Protein AF-A0A968LMW8-F1 (afdb_monomer_lite)

Foldseek 3Di:
DCVVVQVVVCVVVVVDHDDDDDQDPDLVSNVVSCCVCVVVVPPPDDDDDHDLQCQQVCVVVVNFDFCCVVQPDPVSVCVVCVPDDVPSQVSQADPNTGGDD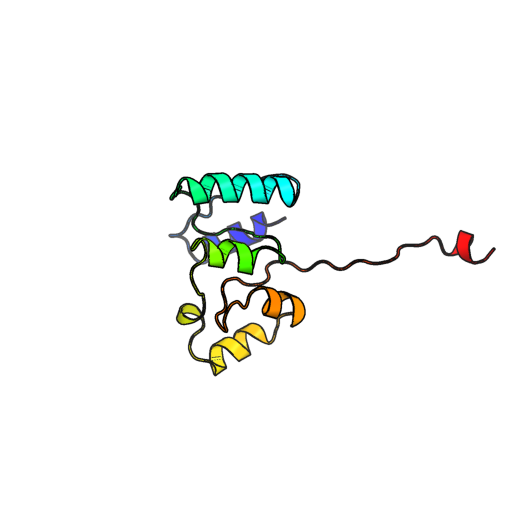DPDDDDDDDDDDPVVVVD

Radius of gyration: 17.99 Å; chains: 1; bounding box: 50×36×53 Å

Structure (mmCIF, N/CA/C/O backbone):
data_AF-A0A968LMW8-F1
#
_entry.id   AF-A0A968LMW8-F1
#
loop_
_atom_site.group_PDB
_atom_site.id
_atom_site.type_symbol
_atom_site.label_atom_id
_atom_site.label_alt_id
_atom_site.label_comp_id
_atom_site.label_asym_id
_atom_site.label_entity_id
_atom_site.label_seq_id
_atom_site.pdbx_PDB_ins_code
_atom_site.Cartn_x
_atom_site.Cartn_y
_atom_site.Cartn_z
_atom_site.occupancy
_atom_site.B_iso_or_equiv
_atom_site.auth_seq_id
_atom_site.auth_comp_id
_atom_site.auth_asym_id
_atom_site.auth_atom_id
_atom_site.pdbx_PDB_model_num
ATOM 1 N N . MET A 1 1 ? 7.710 13.366 -1.861 1.00 66.62 1 MET A N 1
ATOM 2 C CA . MET A 1 1 ? 6.834 13.169 -3.043 1.00 66.62 1 MET A CA 1
ATOM 3 C C . MET A 1 1 ? 5.353 13.116 -2.661 1.00 66.62 1 MET A C 1
ATOM 5 O O . MET A 1 1 ? 4.550 13.587 -3.451 1.00 66.62 1 MET A O 1
ATOM 9 N N . ILE A 1 2 ? 4.989 12.629 -1.463 1.00 86.75 2 ILE A N 1
ATOM 10 C CA . ILE A 1 2 ? 3.589 12.563 -1.005 1.00 86.75 2 ILE A CA 1
ATOM 11 C C . ILE A 1 2 ? 3.097 13.809 -0.239 1.00 86.75 2 ILE A C 1
ATOM 13 O O . ILE A 1 2 ? 1.911 14.104 -0.289 1.00 86.75 2 ILE A O 1
ATOM 17 N N . GLU A 1 3 ? 3.994 14.606 0.356 1.00 90.00 3 GLU A N 1
ATOM 18 C CA . GLU A 1 3 ? 3.644 15.831 1.111 1.00 90.00 3 GLU A CA 1
ATOM 19 C C . GLU A 1 3 ? 2.611 16.758 0.438 1.00 90.00 3 GLU A C 1
ATOM 21 O O . GLU A 1 3 ? 1.653 17.159 1.099 1.00 90.00 3 GLU A O 1
ATOM 26 N N . PRO A 1 4 ? 2.688 17.063 -0.878 1.00 94.00 4 PRO A N 1
ATOM 27 C CA . PRO A 1 4 ? 1.688 17.930 -1.508 1.00 94.00 4 PRO A CA 1
ATOM 28 C C . PRO A 1 4 ? 0.267 17.339 -1.507 1.00 94.00 4 PRO A C 1
ATOM 30 O O . PRO A 1 4 ? -0.715 18.073 -1.627 1.00 94.00 4 PRO A O 1
ATOM 33 N N . ILE A 1 5 ? 0.143 16.010 -1.417 1.00 93.25 5 ILE A N 1
ATOM 34 C CA . ILE A 1 5 ? -1.140 15.315 -1.278 1.00 93.25 5 ILE A CA 1
ATOM 35 C C . ILE A 1 5 ? -1.689 15.531 0.132 1.00 93.25 5 ILE A C 1
ATOM 37 O O . ILE A 1 5 ? -2.859 15.891 0.250 1.00 93.25 5 ILE A O 1
ATOM 41 N N . PHE A 1 6 ? -0.853 15.396 1.164 1.00 94.69 6 PHE A N 1
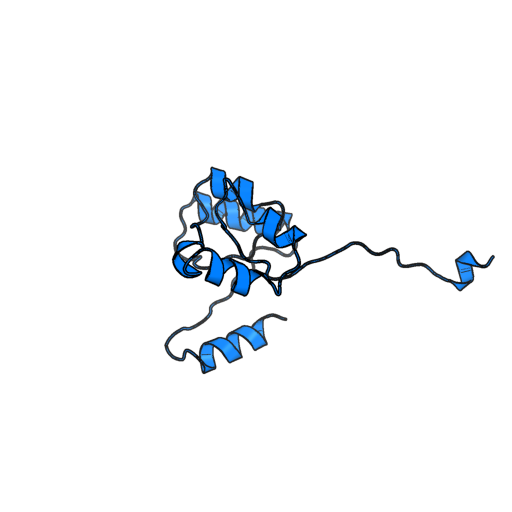ATOM 42 C CA . PHE A 1 6 ? -1.244 15.640 2.556 1.00 94.69 6 PHE A CA 1
ATOM 43 C C . PHE A 1 6 ? -1.693 17.082 2.763 1.00 94.69 6 PHE A C 1
ATOM 45 O O . PHE A 1 6 ? -2.818 17.304 3.195 1.00 94.69 6 PHE A O 1
ATOM 52 N N . THR A 1 7 ? -0.915 18.061 2.295 1.00 95.75 7 THR A N 1
ATOM 53 C CA . THR A 1 7 ? -1.299 19.480 2.387 1.00 95.75 7 THR A CA 1
ATOM 54 C C . THR A 1 7 ? -2.659 19.761 1.738 1.00 95.75 7 THR A C 1
ATOM 56 O O . THR A 1 7 ? -3.465 20.536 2.254 1.00 95.75 7 THR A O 1
ATOM 59 N N . ARG A 1 8 ? -2.946 19.144 0.583 1.00 96.94 8 ARG A N 1
ATOM 60 C CA . ARG A 1 8 ? -4.247 19.302 -0.084 1.00 96.94 8 ARG A CA 1
ATOM 61 C C . ARG A 1 8 ? -5.372 18.639 0.710 1.00 96.94 8 ARG A C 1
ATOM 63 O O . ARG A 1 8 ? -6.453 19.217 0.796 1.00 96.94 8 ARG A O 1
ATOM 70 N N . PHE A 1 9 ? -5.121 17.452 1.254 1.00 96.81 9 PHE A N 1
ATOM 71 C CA . PHE A 1 9 ? -6.081 16.714 2.064 1.00 96.81 9 PHE A CA 1
ATOM 72 C C . PHE A 1 9 ? -6.447 17.489 3.335 1.00 96.81 9 PHE A C 1
ATOM 74 O O . PHE A 1 9 ? -7.622 17.763 3.551 1.00 96.81 9 PHE A O 1
ATOM 81 N N . GLU A 1 10 ? -5.463 17.949 4.106 1.00 97.56 10 GLU A N 1
ATOM 82 C CA . GLU A 1 10 ? -5.683 18.724 5.337 1.00 97.56 10 GLU A CA 1
ATOM 83 C C . GLU A 1 10 ? -6.400 20.051 5.061 1.00 97.56 10 GLU A C 1
ATOM 85 O O . GLU A 1 10 ? -7.270 20.474 5.818 1.00 97.56 10 GLU A O 1
ATOM 90 N N . LYS A 1 11 ? -6.118 20.696 3.919 1.00 97.69 11 LYS A N 1
ATOM 91 C CA . LYS A 1 11 ? -6.856 21.897 3.500 1.00 97.69 11 LYS A CA 1
ATOM 92 C C . LYS A 1 11 ? -8.340 21.614 3.237 1.00 97.69 11 LYS A C 1
ATOM 94 O O . LYS A 1 11 ? -9.175 22.486 3.470 1.00 97.69 11 LYS A O 1
ATOM 99 N N . GLN A 1 12 ? -8.666 20.436 2.708 1.00 98.25 12 GLN A N 1
ATOM 100 C CA . GLN A 1 12 ? -10.046 20.016 2.456 1.00 98.25 12 GLN A CA 1
ATOM 101 C C . GLN A 1 12 ? -10.738 19.518 3.734 1.00 98.25 12 GLN A C 1
ATOM 103 O O . GLN A 1 12 ? -11.943 19.713 3.893 1.00 98.25 12 GLN A O 1
ATOM 108 N N . PHE A 1 13 ? -9.976 18.920 4.647 1.00 97.75 13 PHE A N 1
ATOM 109 C CA . PHE A 1 13 ? -10.447 18.345 5.902 1.00 97.75 13 PHE A CA 1
ATOM 110 C C . PHE A 1 13 ? -9.696 18.970 7.090 1.00 97.75 13 PHE A C 1
ATOM 112 O O . PHE A 1 13 ? -8.853 18.313 7.693 1.00 97.75 13 PHE A O 1
ATOM 119 N N . PRO A 1 14 ? -10.018 20.220 7.478 1.00 96.06 14 PRO A N 1
ATOM 120 C CA . PRO A 1 14 ? -9.222 20.997 8.438 1.00 96.06 14 PRO A CA 1
ATOM 121 C C . PRO A 1 14 ? -9.206 20.441 9.870 1.00 96.06 14 PRO A C 1
ATOM 123 O O . PRO A 1 14 ? -8.435 20.911 10.699 1.00 96.06 14 PRO A O 1
ATOM 126 N N . ASN A 1 15 ? -10.058 19.457 10.169 1.00 97.94 15 ASN A N 1
ATOM 127 C CA . ASN A 1 15 ? -10.100 18.773 11.463 1.00 97.94 15 ASN A CA 1
ATOM 128 C C . ASN A 1 15 ? -9.245 17.495 11.492 1.00 97.94 15 ASN A C 1
ATOM 130 O O . ASN A 1 15 ? -9.264 16.786 12.495 1.00 97.94 15 ASN A O 1
ATOM 134 N N . ILE A 1 16 ? -8.559 17.164 10.395 1.00 97.50 16 ILE A N 1
ATOM 135 C CA . ILE A 1 16 ? -7.712 15.979 10.279 1.00 97.50 16 ILE A CA 1
ATOM 136 C C . ILE A 1 16 ? -6.283 16.444 9.999 1.00 97.50 16 ILE A C 1
ATOM 138 O O . ILE A 1 16 ? -6.042 17.153 9.027 1.00 97.50 16 ILE A O 1
ATOM 142 N N . GLU A 1 17 ? -5.354 16.028 10.856 1.00 96.25 17 GLU A N 1
ATOM 143 C CA . GLU A 1 17 ? -3.910 16.219 10.695 1.00 96.25 17 GLU A CA 1
ATOM 144 C C . GLU A 1 17 ? -3.299 14.899 10.208 1.00 96.25 17 GLU A C 1
ATOM 146 O O . GLU A 1 17 ? -3.582 13.839 10.771 1.00 96.25 17 GLU A O 1
ATOM 151 N N . VAL A 1 18 ? -2.467 14.948 9.169 1.00 95.88 18 VAL A N 1
ATOM 152 C CA . VAL A 1 18 ? -1.757 13.783 8.640 1.00 95.88 18 VAL A CA 1
ATOM 153 C C . VAL A 1 18 ? -0.337 13.778 9.184 1.00 95.88 18 VAL A C 1
ATOM 155 O O . VAL A 1 18 ? 0.466 14.663 8.897 1.00 95.88 18 VAL A O 1
ATOM 158 N N . ARG A 1 19 ? 0.005 12.729 9.933 1.00 94.38 19 ARG A N 1
ATOM 159 C CA . ARG A 1 19 ? 1.369 12.494 10.415 1.00 94.38 19 ARG A CA 1
ATOM 160 C C . ARG A 1 19 ? 1.975 11.320 9.673 1.00 94.38 19 ARG A C 1
ATOM 162 O O . ARG A 1 19 ? 1.440 10.218 9.707 1.00 94.38 19 ARG A O 1
ATOM 169 N N . SER A 1 20 ? 3.090 11.564 8.995 1.00 92.56 20 SER A N 1
ATOM 170 C CA . SER A 1 20 ? 3.809 10.529 8.258 1.00 92.56 20 SER A CA 1
ATOM 171 C C . SER A 1 20 ? 5.008 10.018 9.044 1.00 92.56 20 SER A C 1
ATOM 173 O O . SER A 1 20 ? 5.824 10.813 9.514 1.00 92.56 20 SER A O 1
ATOM 175 N N . GLU A 1 21 ? 5.175 8.702 9.077 1.00 91.25 21 GLU A N 1
ATOM 176 C CA . GLU A 1 21 ? 6.374 8.047 9.587 1.00 91.25 21 GLU A CA 1
ATOM 177 C C . GLU A 1 21 ? 7.050 7.231 8.479 1.00 91.25 21 GLU A C 1
ATOM 179 O O . GLU A 1 21 ? 6.393 6.664 7.602 1.00 91.25 21 GLU A O 1
ATOM 184 N N . LEU A 1 22 ? 8.384 7.190 8.496 1.00 89.12 22 LEU A N 1
ATOM 185 C CA . LEU A 1 22 ? 9.165 6.399 7.551 1.00 89.12 22 LEU A CA 1
ATOM 186 C C . LEU A 1 22 ? 9.481 5.030 8.155 1.00 89.12 22 LEU A C 1
ATOM 188 O O . LEU A 1 22 ? 10.315 4.922 9.047 1.00 89.12 22 LEU A O 1
ATOM 192 N N . GLY A 1 23 ? 8.871 3.979 7.606 1.00 86.00 23 GLY A N 1
ATOM 193 C CA . GLY A 1 23 ? 9.109 2.600 8.050 1.00 86.00 23 GLY A CA 1
ATOM 194 C C . GLY A 1 23 ? 10.399 1.957 7.520 1.00 86.00 23 GLY A C 1
ATOM 195 O O . GLY A 1 23 ?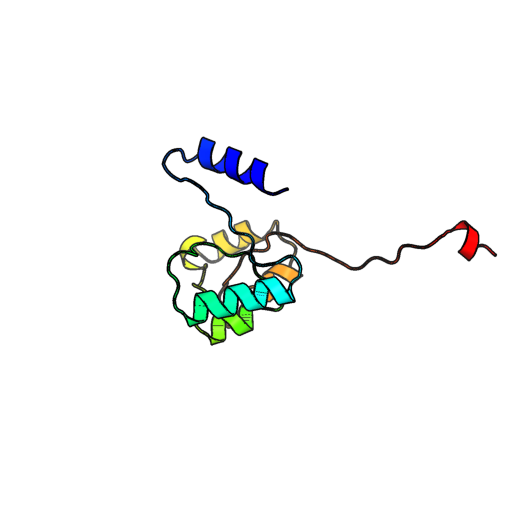 10.779 0.885 7.970 1.00 86.00 23 GLY A O 1
ATOM 196 N N . GLY A 1 24 ? 11.087 2.565 6.550 1.00 91.00 24 GLY A N 1
ATOM 197 C CA . GLY A 1 24 ? 12.313 2.011 5.969 1.00 91.00 24 GLY A CA 1
ATOM 198 C C . GLY A 1 24 ? 12.550 2.457 4.528 1.00 91.00 24 GLY A C 1
ATOM 199 O O . GLY A 1 24 ? 11.623 2.859 3.833 1.00 91.00 24 GLY A O 1
ATOM 200 N N . ALA A 1 25 ? 13.804 2.393 4.073 1.00 91.19 25 ALA A N 1
ATOM 201 C CA . ALA A 1 25 ? 14.195 2.825 2.725 1.00 91.19 25 ALA A CA 1
ATOM 202 C C . ALA A 1 25 ? 14.039 1.738 1.641 1.00 91.19 25 ALA A C 1
ATOM 204 O O . ALA A 1 25 ? 14.226 2.023 0.461 1.00 91.19 25 ALA A O 1
ATOM 205 N N . THR A 1 26 ? 13.728 0.498 2.030 1.00 92.94 26 THR A N 1
ATOM 206 C CA . THR A 1 26 ? 13.492 -0.641 1.127 1.00 92.94 26 THR A CA 1
ATOM 207 C C . THR A 1 26 ? 12.208 -1.364 1.519 1.00 92.94 26 THR A C 1
ATOM 209 O O . THR A 1 26 ? 11.770 -1.250 2.669 1.00 92.94 26 THR A O 1
ATOM 212 N N . SER A 1 27 ? 11.640 -2.151 0.598 1.00 90.88 27 SER A N 1
ATOM 213 C CA . SER A 1 27 ? 10.461 -2.985 0.870 1.00 90.88 27 SER A CA 1
ATOM 214 C C . SER A 1 27 ? 10.675 -3.910 2.073 1.00 90.88 27 SER A C 1
ATOM 216 O O . SER A 1 27 ? 9.787 -4.063 2.909 1.00 90.88 27 SER A O 1
ATOM 218 N N . GLU A 1 28 ? 11.863 -4.504 2.217 1.00 94.88 28 GLU A N 1
ATOM 219 C CA . GLU A 1 28 ? 12.193 -5.394 3.334 1.00 94.88 28 GLU A CA 1
ATOM 220 C C . GLU A 1 28 ? 12.260 -4.652 4.670 1.00 94.88 28 GLU A C 1
ATOM 222 O O . GLU A 1 28 ? 11.700 -5.137 5.653 1.00 94.88 28 GLU A O 1
ATOM 227 N N . LEU A 1 29 ? 12.908 -3.482 4.712 1.00 96.62 29 LEU A N 1
ATOM 228 C CA . LEU A 1 29 ? 13.008 -2.682 5.935 1.00 96.62 29 LEU A CA 1
ATOM 229 C C . LEU A 1 29 ? 11.634 -2.161 6.362 1.00 96.62 29 LEU A C 1
ATOM 231 O O . LEU A 1 29 ? 11.281 -2.278 7.533 1.00 96.62 29 LEU A O 1
ATOM 235 N N . GLN A 1 30 ? 10.834 -1.673 5.410 1.00 95.88 30 GLN A N 1
ATOM 236 C CA . GLN A 1 30 ? 9.461 -1.252 5.678 1.00 95.88 30 GLN A CA 1
ATOM 237 C C . GLN A 1 30 ? 8.618 -2.416 6.206 1.00 95.88 30 GLN A C 1
ATOM 239 O O . GLN A 1 30 ? 7.926 -2.273 7.211 1.00 95.88 30 GLN A O 1
ATOM 244 N N . ASN A 1 31 ? 8.705 -3.591 5.580 1.00 96.25 31 ASN A N 1
ATOM 245 C CA . ASN A 1 31 ? 7.988 -4.770 6.050 1.00 96.25 31 ASN A CA 1
ATOM 246 C C . ASN A 1 31 ? 8.437 -5.194 7.460 1.00 96.25 31 ASN A C 1
ATOM 248 O O . ASN A 1 31 ? 7.601 -5.553 8.289 1.00 96.25 31 ASN A O 1
ATOM 252 N N . GLN A 1 32 ? 9.734 -5.129 7.770 1.00 96.88 32 GLN A N 1
ATOM 253 C CA . GLN A 1 32 ? 10.241 -5.413 9.115 1.00 96.88 32 GLN A CA 1
ATOM 254 C C . GLN A 1 32 ? 9.680 -4.431 10.154 1.00 96.88 32 GLN A C 1
ATOM 256 O O . GLN A 1 32 ? 9.234 -4.860 11.220 1.00 96.88 32 GLN A O 1
ATOM 261 N N . TYR A 1 33 ? 9.665 -3.136 9.843 1.00 97.12 33 TYR A N 1
ATOM 262 C CA . TYR A 1 33 ? 9.065 -2.120 10.705 1.00 97.12 33 TYR A CA 1
ATOM 263 C C . TYR A 1 33 ? 7.576 -2.401 10.951 1.00 97.12 33 TYR A C 1
ATOM 265 O O . TYR A 1 33 ? 7.164 -2.553 12.102 1.00 97.12 33 TYR A O 1
ATOM 273 N N . LEU A 1 34 ? 6.793 -2.576 9.880 1.00 97.06 34 LEU A N 1
ATOM 274 C CA . LEU A 1 34 ? 5.348 -2.800 9.978 1.00 97.06 34 LEU A CA 1
ATOM 275 C C . LEU A 1 34 ? 5.025 -4.081 10.748 1.00 97.06 34 LEU A C 1
ATOM 277 O O . LEU A 1 34 ? 4.197 -4.064 11.650 1.00 97.06 34 LEU A O 1
ATOM 281 N N . THR A 1 35 ? 5.707 -5.187 10.446 1.00 96.75 35 THR A N 1
ATOM 282 C CA . THR A 1 35 ? 5.486 -6.459 11.155 1.00 96.75 35 THR A CA 1
ATOM 283 C C . THR A 1 35 ? 5.808 -6.353 12.645 1.00 96.75 35 THR A C 1
ATOM 285 O O . THR A 1 35 ? 5.095 -6.942 13.453 1.00 96.75 35 THR A O 1
ATOM 288 N N . THR A 1 36 ? 6.827 -5.576 13.025 1.00 96.94 36 THR A N 1
ATOM 289 C CA . THR A 1 36 ? 7.175 -5.337 14.433 1.00 96.94 36 THR A CA 1
ATOM 290 C C . THR A 1 36 ? 6.084 -4.532 15.140 1.00 96.94 36 THR A C 1
ATOM 292 O O . THR A 1 36 ? 5.590 -4.963 16.182 1.00 96.94 36 THR A O 1
ATOM 295 N N . ALA A 1 37 ? 5.671 -3.401 14.559 1.00 96.88 37 ALA A N 1
ATOM 296 C CA . ALA A 1 37 ? 4.641 -2.532 15.128 1.00 96.88 37 ALA A CA 1
ATOM 297 C C . ALA A 1 37 ? 3.281 -3.247 15.240 1.00 96.88 37 ALA A C 1
ATOM 299 O O . ALA A 1 37 ? 2.656 -3.262 16.302 1.00 96.88 37 ALA A O 1
ATOM 300 N N . LEU A 1 38 ? 2.851 -3.928 14.175 1.00 96.94 38 LEU A N 1
ATOM 301 C CA . LEU A 1 38 ? 1.564 -4.625 14.124 1.00 96.94 38 LEU A CA 1
ATOM 302 C C . LEU A 1 38 ? 1.524 -5.849 15.047 1.00 96.94 38 LEU A C 1
ATOM 304 O O . LEU A 1 38 ? 0.514 -6.087 15.711 1.00 96.94 38 LEU A O 1
ATOM 308 N N . ALA A 1 39 ? 2.623 -6.604 15.163 1.00 97.31 39 ALA A N 1
ATOM 309 C CA . ALA A 1 39 ? 2.715 -7.702 16.128 1.00 97.31 39 ALA A CA 1
ATOM 310 C C . ALA A 1 39 ? 2.647 -7.201 17.581 1.00 97.31 39 ALA A C 1
ATOM 312 O O . ALA A 1 39 ? 2.057 -7.867 18.434 1.00 97.31 39 ALA A O 1
ATOM 313 N N . ALA A 1 40 ? 3.203 -6.015 17.854 1.00 97.56 40 ALA A N 1
ATOM 314 C CA . ALA A 1 40 ? 3.097 -5.342 19.146 1.00 97.56 40 ALA A CA 1
ATOM 315 C C . ALA A 1 40 ? 1.715 -4.708 19.397 1.00 97.56 40 ALA A C 1
ATOM 317 O O . ALA A 1 40 ? 1.465 -4.232 20.504 1.00 97.56 40 ALA A O 1
ATOM 318 N N . LYS A 1 41 ? 0.810 -4.741 18.405 1.00 95.75 41 LYS A N 1
ATOM 319 C CA . LYS A 1 41 ? -0.496 -4.062 18.422 1.00 95.75 41 LYS A CA 1
ATOM 320 C C . LYS A 1 41 ? -0.367 -2.561 18.684 1.00 95.75 41 LYS A C 1
ATOM 322 O O . LYS A 1 41 ? -1.172 -1.988 19.419 1.00 95.75 41 LYS A O 1
ATOM 327 N N . ASP A 1 42 ? 0.665 -1.949 18.116 1.00 95.00 42 ASP A N 1
ATOM 328 C CA . ASP A 1 42 ? 0.860 -0.509 18.186 1.00 95.00 42 ASP A CA 1
ATOM 329 C C . ASP A 1 42 ? -0.343 0.210 17.554 1.00 95.00 42 ASP A C 1
ATOM 331 O O . ASP A 1 42 ? -0.723 -0.074 16.419 1.00 95.00 42 ASP A O 1
ATOM 335 N N . SER A 1 43 ? -0.967 1.115 18.307 1.00 93.38 43 SER A N 1
ATOM 336 C CA . SER A 1 43 ? -2.146 1.866 17.872 1.00 93.38 43 SER A CA 1
ATOM 337 C C . SER A 1 43 ? -1.806 3.226 17.259 1.00 93.38 43 SER A C 1
ATOM 339 O O . SER A 1 43 ? -2.702 4.047 17.097 1.00 93.38 43 SER A O 1
ATOM 341 N N . SER A 1 44 ? -0.529 3.515 17.000 1.00 92.62 44 SER A N 1
ATOM 342 C CA . SER A 1 44 ? -0.093 4.754 16.343 1.00 92.62 44 SER A CA 1
ATOM 343 C C . SER A 1 44 ? -0.202 4.714 14.814 1.00 92.62 44 SER A C 1
ATOM 345 O O . SER A 1 44 ? -0.094 5.759 14.176 1.00 92.62 44 SER A O 1
ATOM 347 N N . LEU A 1 45 ? -0.427 3.534 14.222 1.00 94.88 45 LEU A N 1
ATOM 348 C CA . LEU A 1 45 ? -0.540 3.343 12.775 1.00 94.88 45 LEU A CA 1
ATOM 349 C C . LEU A 1 45 ? -2.005 3.188 12.347 1.00 94.88 45 LEU A C 1
ATOM 351 O O . LEU A 1 45 ? -2.609 2.139 12.559 1.00 94.88 45 LEU A O 1
ATOM 355 N N . ASP A 1 46 ? -2.548 4.210 11.683 1.00 95.56 46 ASP A N 1
ATOM 356 C CA . ASP A 1 46 ? -3.923 4.191 11.158 1.00 95.56 46 ASP A CA 1
ATOM 357 C C . ASP A 1 46 ? -4.000 3.733 9.692 1.00 95.56 46 ASP A C 1
ATOM 359 O O . ASP A 1 46 ? -4.897 2.990 9.294 1.00 95.56 46 ASP A O 1
ATOM 363 N N . VAL A 1 47 ? -3.056 4.198 8.866 1.00 94.69 47 VAL A N 1
ATOM 364 C CA . VAL A 1 47 ? -2.976 3.917 7.426 1.00 94.69 47 VAL A CA 1
ATOM 365 C C . VAL A 1 47 ? -1.535 3.579 7.078 1.00 94.69 47 VAL A C 1
ATOM 367 O O . VAL A 1 47 ? -0.608 4.282 7.474 1.00 94.69 47 VAL A O 1
ATOM 370 N N . MET A 1 48 ? -1.342 2.508 6.313 1.00 94.38 48 MET A N 1
ATOM 371 C CA . MET A 1 48 ? -0.017 1.996 5.974 1.00 94.38 48 MET A CA 1
ATOM 372 C C . MET A 1 48 ? 0.124 1.843 4.465 1.00 94.38 48 MET A C 1
ATOM 374 O O . MET A 1 48 ? -0.785 1.360 3.792 1.00 94.38 48 MET A O 1
ATOM 378 N N . LEU A 1 49 ? 1.297 2.199 3.945 1.00 93.12 49 LEU A N 1
ATOM 379 C CA . LEU A 1 49 ? 1.714 1.770 2.617 1.00 93.12 49 LEU A CA 1
ATOM 380 C C . LEU A 1 49 ? 2.339 0.378 2.743 1.00 93.12 49 LEU A C 1
ATOM 382 O O . LEU A 1 49 ? 3.290 0.204 3.507 1.00 93.12 49 LEU A O 1
ATOM 386 N N . ILE A 1 50 ? 1.809 -0.591 2.002 1.00 93.94 50 ILE A N 1
ATOM 387 C CA . ILE A 1 50 ? 2.323 -1.962 1.955 1.00 93.94 50 ILE A CA 1
ATOM 388 C C . ILE A 1 50 ? 2.713 -2.329 0.526 1.00 93.94 50 ILE A C 1
ATOM 390 O O . ILE A 1 50 ? 2.133 -1.834 -0.437 1.00 93.94 50 ILE A O 1
ATOM 394 N N . ASP A 1 51 ? 3.704 -3.204 0.399 1.00 94.56 51 ASP A N 1
ATOM 395 C CA . ASP A 1 51 ? 4.117 -3.757 -0.890 1.00 94.56 51 ASP A CA 1
ATOM 396 C C . ASP A 1 51 ? 3.026 -4.695 -1.444 1.00 94.56 51 ASP A C 1
ATOM 398 O O . ASP A 1 51 ? 2.387 -5.432 -0.687 1.00 94.56 51 ASP A O 1
ATOM 402 N N . VAL A 1 52 ? 2.838 -4.693 -2.767 1.00 95.12 52 VAL A N 1
ATOM 403 C CA . VAL A 1 52 ? 1.808 -5.456 -3.497 1.00 95.12 52 VAL A CA 1
ATOM 404 C C . VAL A 1 52 ? 1.854 -6.965 -3.223 1.00 95.12 52 VAL A C 1
ATOM 406 O O . VAL A 1 52 ? 0.851 -7.656 -3.370 1.00 95.12 52 VAL A O 1
ATOM 409 N N . VAL A 1 53 ? 2.997 -7.504 -2.785 1.00 94.62 53 VAL A N 1
ATOM 410 C CA . VAL A 1 53 ? 3.134 -8.936 -2.451 1.00 94.62 53 VAL A CA 1
ATOM 411 C C . VAL A 1 53 ? 2.665 -9.298 -1.032 1.00 94.62 53 VAL A C 1
ATOM 413 O O . VAL A 1 53 ? 2.688 -10.470 -0.653 1.00 94.62 53 VAL A O 1
ATOM 416 N N . ARG A 1 54 ? 2.283 -8.312 -0.211 1.00 96.06 54 ARG A N 1
ATOM 417 C CA . ARG A 1 54 ? 2.000 -8.468 1.228 1.00 96.06 54 ARG A CA 1
ATOM 418 C C . ARG A 1 54 ? 0.528 -8.600 1.647 1.00 96.06 54 ARG A C 1
ATOM 420 O O . ARG A 1 54 ? 0.339 -9.152 2.735 1.00 96.06 54 ARG A O 1
ATOM 427 N N . PRO A 1 55 ? -0.509 -8.190 0.879 1.00 97.12 55 PRO A N 1
ATOM 428 C CA . PRO A 1 55 ? -1.895 -8.219 1.355 1.00 97.12 55 PRO A CA 1
ATOM 429 C C . PRO A 1 55 ? -2.322 -9.567 1.945 1.00 97.12 55 PRO A C 1
ATOM 431 O O . PRO A 1 55 ? -2.743 -9.624 3.098 1.00 97.12 55 PRO A O 1
ATOM 434 N N . ALA A 1 56 ? -2.114 -10.679 1.231 1.00 97.25 56 ALA A N 1
ATOM 435 C CA . ALA A 1 56 ? -2.486 -12.012 1.719 1.00 97.25 56 ALA A CA 1
ATOM 436 C C . ALA A 1 56 ? -1.801 -12.388 3.047 1.00 97.25 56 ALA A C 1
ATOM 438 O O . ALA A 1 56 ? -2.437 -12.951 3.941 1.00 97.25 56 ALA A O 1
ATOM 439 N N . GLN A 1 57 ? -0.520 -12.035 3.207 1.00 96.94 57 GLN A N 1
ATOM 440 C CA . GLN A 1 57 ? 0.217 -12.256 4.451 1.00 96.94 57 GLN A CA 1
ATOM 441 C C . GLN A 1 57 ? -0.408 -11.455 5.598 1.00 96.94 57 GLN A C 1
ATOM 443 O O . GLN A 1 57 ? -0.666 -12.017 6.661 1.00 96.94 57 GLN A O 1
ATOM 448 N N . PHE A 1 58 ? -0.680 -10.168 5.395 1.00 98.00 58 PHE A N 1
ATOM 449 C CA . PHE A 1 58 ? -1.179 -9.297 6.458 1.00 98.00 58 PHE A CA 1
ATOM 450 C C . PHE A 1 58 ? -2.631 -9.643 6.830 1.00 98.00 58 PHE A C 1
ATOM 452 O O . PHE A 1 58 ? -2.982 -9.629 8.009 1.00 98.00 58 PHE A O 1
ATOM 459 N N . VAL A 1 59 ? -3.448 -10.064 5.857 1.00 98.19 59 VAL A N 1
ATOM 460 C CA . VAL A 1 59 ? -4.791 -10.617 6.103 1.00 98.19 59 VAL A CA 1
ATOM 461 C C . VAL A 1 5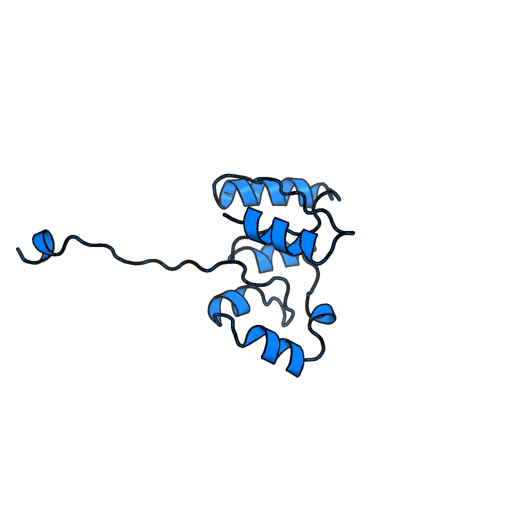9 ? -4.722 -11.875 6.963 1.00 98.19 59 VAL A C 1
ATOM 463 O O . VAL A 1 59 ? -5.491 -12.001 7.912 1.00 98.19 59 VAL A O 1
ATOM 466 N N . SER A 1 60 ? -3.779 -12.787 6.694 1.00 97.38 60 SER A N 1
ATOM 467 C CA . SER A 1 60 ? -3.633 -14.015 7.492 1.00 97.38 60 SER A CA 1
ATOM 468 C C . SER A 1 60 ? -3.264 -13.755 8.960 1.00 97.38 60 SER A C 1
ATOM 470 O O . SER A 1 60 ? -3.570 -14.577 9.819 1.00 97.38 60 SER A O 1
ATOM 472 N N . GLN A 1 61 ? -2.644 -12.604 9.248 1.00 97.62 61 GLN A N 1
ATOM 473 C CA . GLN A 1 61 ? -2.303 -12.153 10.602 1.00 97.62 61 GLN A CA 1
ATOM 474 C C . GLN A 1 61 ? -3.411 -11.309 11.253 1.00 97.62 61 GLN A C 1
ATOM 476 O O . GLN A 1 61 ? -3.294 -10.932 12.418 1.00 97.62 61 GLN A O 1
ATOM 481 N N . GLY A 1 62 ? -4.486 -10.999 10.520 1.00 96.56 62 GLY A N 1
ATOM 482 C CA . GLY A 1 62 ? -5.562 -10.131 10.996 1.00 96.56 62 GLY A CA 1
ATOM 483 C C . GLY A 1 62 ? -5.159 -8.660 11.118 1.00 96.56 62 GLY A C 1
ATOM 484 O O . GLY A 1 62 ? -5.733 -7.945 11.932 1.00 96.56 62 GLY A O 1
ATOM 485 N N . TRP A 1 63 ? -4.164 -8.209 10.348 1.00 97.62 63 TRP A N 1
ATOM 486 C CA . TRP A 1 63 ? -3.656 -6.835 10.413 1.00 97.62 63 TRP A CA 1
ATOM 487 C C . TRP A 1 63 ? -4.352 -5.856 9.462 1.00 97.62 63 TRP A C 1
ATOM 489 O O . TRP A 1 63 ? -4.156 -4.654 9.604 1.00 97.62 63 TRP A O 1
ATOM 499 N N . LEU A 1 64 ? -5.140 -6.343 8.496 1.00 97.38 64 LEU A N 1
ATOM 500 C CA . LEU A 1 64 ? -5.873 -5.498 7.547 1.00 97.38 64 LEU A CA 1
ATOM 501 C C . LEU A 1 64 ? -7.383 -5.599 7.758 1.00 97.38 64 LEU A C 1
ATOM 503 O O . LEU A 1 64 ? -7.936 -6.692 7.898 1.00 97.38 64 LEU A O 1
ATOM 507 N N . GLU A 1 65 ? -8.040 -4.446 7.701 1.00 96.19 65 GLU A N 1
ATOM 508 C CA . GLU A 1 65 ? -9.495 -4.313 7.684 1.00 96.19 65 GLU A CA 1
ATOM 509 C C . GLU A 1 65 ? -10.014 -4.432 6.237 1.00 96.19 65 GLU A C 1
ATOM 511 O O . GLU A 1 65 ? -9.465 -3.783 5.344 1.00 96.19 65 GLU A O 1
ATOM 516 N N . PRO A 1 66 ? -11.078 -5.213 5.970 1.00 96.75 66 PRO A N 1
ATOM 517 C CA . PRO A 1 66 ? -11.727 -5.214 4.664 1.00 96.75 66 PRO A CA 1
ATOM 518 C C . PRO A 1 66 ? -12.302 -3.835 4.321 1.00 96.75 66 PRO A C 1
ATOM 520 O O . PRO A 1 66 ? -13.049 -3.237 5.101 1.00 96.75 66 PRO A O 1
ATOM 523 N N . LEU A 1 67 ? -12.011 -3.354 3.116 1.00 96.00 67 LEU A N 1
ATOM 524 C CA . LEU A 1 67 ? -12.417 -2.035 2.650 1.00 96.00 67 LEU A CA 1
ATOM 525 C C . LEU A 1 67 ? -13.826 -2.002 2.046 1.00 96.00 67 LEU A C 1
ATOM 527 O O . LEU A 1 67 ? -14.377 -0.922 1.840 1.00 96.00 67 LEU A O 1
ATOM 531 N N . ASP A 1 68 ? -14.425 -3.166 1.784 1.00 92.88 68 ASP A N 1
ATOM 532 C CA . ASP A 1 68 ? -15.707 -3.316 1.086 1.00 92.88 68 ASP A CA 1
ATOM 533 C C . ASP A 1 68 ? -16.811 -2.417 1.656 1.00 92.88 68 ASP A C 1
ATOM 535 O O . ASP A 1 68 ? -17.503 -1.724 0.914 1.00 92.88 68 ASP A O 1
ATOM 539 N N . LYS A 1 69 ? -16.917 -2.338 2.989 1.00 93.62 69 LYS A N 1
ATOM 540 C CA . LYS A 1 69 ? -17.943 -1.530 3.669 1.00 93.62 69 LYS A CA 1
ATOM 541 C C . LYS A 1 69 ? -17.813 -0.020 3.425 1.00 93.62 69 LYS A C 1
ATOM 543 O O . LYS A 1 69 ? -18.771 0.709 3.669 1.00 93.62 69 LYS A O 1
ATOM 548 N N . TYR A 1 70 ? -16.649 0.453 2.977 1.00 94.38 70 TYR A N 1
ATOM 549 C CA . TYR A 1 70 ? -16.386 1.867 2.698 1.00 94.38 70 TYR A CA 1
ATOM 550 C C . TYR A 1 70 ? -16.609 2.242 1.227 1.00 94.38 70 TYR A C 1
ATOM 552 O O . TYR A 1 70 ? -16.656 3.428 0.913 1.00 94.38 70 TYR A O 1
ATOM 560 N N . LEU A 1 71 ? -16.753 1.259 0.329 1.00 91.31 71 LEU A N 1
ATOM 561 C CA . LEU A 1 71 ? -16.875 1.480 -1.118 1.00 91.31 71 LEU A CA 1
ATOM 562 C C . LEU A 1 71 ? -18.312 1.361 -1.649 1.00 91.31 71 LEU A C 1
ATOM 564 O O . LEU A 1 71 ? -18.527 1.473 -2.853 1.00 91.31 71 LEU A O 1
ATOM 568 N N . GLY A 1 72 ? -19.295 1.177 -0.766 1.00 89.56 72 GLY A N 1
ATOM 569 C CA . GLY A 1 72 ? -20.696 1.003 -1.148 1.00 89.56 72 GLY A CA 1
ATOM 570 C C . GLY A 1 72 ? -21.007 -0.428 -1.592 1.00 89.56 72 GLY A C 1
ATOM 571 O O . GLY A 1 72 ? -20.401 -1.380 -1.105 1.00 89.56 72 GLY A O 1
ATOM 572 N N . GLY A 1 73 ? -21.996 -0.587 -2.474 1.00 90.38 73 GLY A N 1
ATOM 573 C CA . GLY A 1 73 ? -22.337 -1.883 -3.053 1.00 90.38 73 GLY A CA 1
ATOM 574 C C . GLY A 1 73 ? -21.381 -2.294 -4.175 1.00 90.38 73 GLY A C 1
ATOM 575 O O . GLY A 1 73 ? -20.459 -1.569 -4.552 1.00 90.38 73 GLY A O 1
ATOM 576 N N . ASP A 1 74 ? -21.625 -3.467 -4.760 1.00 89.56 74 ASP A N 1
ATOM 577 C CA . ASP A 1 74 ? -20.763 -4.032 -5.808 1.00 89.56 74 ASP A CA 1
ATOM 578 C C . ASP A 1 74 ? -20.617 -3.121 -7.036 1.00 89.56 74 ASP A C 1
ATOM 580 O O . ASP A 1 74 ? -19.587 -3.141 -7.712 1.00 89.56 74 ASP A O 1
ATOM 584 N N . ASN A 1 75 ? -21.646 -2.332 -7.355 1.00 92.81 75 ASN A N 1
ATOM 585 C CA . ASN A 1 75 ? -21.617 -1.422 -8.497 1.00 92.81 75 ASN A CA 1
ATOM 586 C C . ASN A 1 75 ? -20.758 -0.187 -8.210 1.00 92.81 75 ASN A C 1
ATOM 588 O O . ASN A 1 75 ? -19.955 0.194 -9.059 1.00 92.81 75 ASN A O 1
ATOM 592 N N . GLU A 1 76 ? -20.888 0.400 -7.021 1.00 93.19 76 GLU A N 1
ATOM 593 C CA . GLU A 1 76 ? -20.091 1.537 -6.565 1.00 93.19 76 GLU A CA 1
ATOM 594 C C . GLU A 1 76 ? -18.620 1.148 -6.422 1.00 93.19 76 GLU A C 1
ATOM 596 O O . GLU A 1 76 ? -17.749 1.842 -6.949 1.00 93.19 76 GLU A O 1
ATOM 601 N N . ARG A 1 77 ? -18.344 -0.020 -5.824 1.00 91.94 77 ARG A N 1
ATOM 602 C CA . ARG A 1 77 ? -16.994 -0.590 -5.749 1.00 91.94 77 ARG A CA 1
ATOM 603 C C . ARG A 1 77 ? -16.391 -0.761 -7.141 1.00 91.94 77 ARG A C 1
ATOM 605 O O . ARG A 1 77 ? -15.246 -0.377 -7.364 1.00 91.94 77 ARG A O 1
ATOM 612 N N . ARG A 1 78 ? -17.142 -1.323 -8.092 1.00 91.31 78 ARG A N 1
ATOM 613 C CA . ARG A 1 78 ? -16.655 -1.534 -9.464 1.00 91.31 78 ARG A CA 1
ATOM 614 C C . ARG A 1 78 ? -16.366 -0.218 -10.179 1.00 91.31 78 ARG A C 1
ATOM 616 O O . ARG A 1 78 ? -15.311 -0.102 -10.789 1.00 91.31 78 ARG A O 1
ATOM 623 N N . ALA A 1 79 ? -17.266 0.758 -10.072 1.00 93.81 79 ALA A N 1
ATOM 624 C CA . ALA A 1 79 ? -17.079 2.083 -10.657 1.00 93.81 79 ALA A CA 1
ATOM 625 C C . ALA A 1 79 ? -15.869 2.808 -10.046 1.00 93.81 79 ALA A C 1
ATOM 627 O O . ALA A 1 79 ? -15.093 3.431 -10.763 1.00 93.81 79 ALA A O 1
ATOM 628 N N . TYR A 1 80 ? -15.662 2.679 -8.731 1.00 93.06 80 TYR A N 1
ATOM 629 C CA . TYR A 1 80 ? -14.494 3.239 -8.052 1.00 93.06 80 TYR A CA 1
ATOM 630 C C . TYR A 1 80 ? -13.180 2.623 -8.557 1.00 93.06 80 TYR A C 1
ATOM 632 O O . TYR A 1 80 ? -12.199 3.332 -8.775 1.00 93.06 80 TYR A O 1
ATOM 640 N N . LEU A 1 81 ? -13.167 1.306 -8.779 1.00 94.38 81 LEU A N 1
ATOM 641 C CA . LEU A 1 81 ? -11.978 0.566 -9.209 1.00 94.38 81 LEU A CA 1
ATOM 642 C C . LEU A 1 81 ? -11.721 0.618 -10.726 1.00 94.38 81 LEU A C 1
ATOM 644 O O . LEU A 1 81 ? -10.659 0.189 -11.167 1.00 94.38 81 LEU A O 1
ATOM 648 N N . GLU A 1 82 ? -12.638 1.159 -11.530 1.00 94.25 82 GLU A N 1
ATOM 649 C CA . GLU A 1 82 ? -12.522 1.201 -12.998 1.00 94.25 82 GLU A CA 1
ATOM 650 C C . GLU A 1 82 ? -11.298 1.997 -13.481 1.00 94.25 82 GLU A C 1
ATOM 652 O O . GLU A 1 82 ? -10.692 1.662 -14.497 1.00 94.25 82 GLU A O 1
ATOM 657 N N . GLY A 1 83 ? -10.890 3.021 -12.726 1.00 92.62 83 GLY A N 1
ATOM 658 C CA . GLY A 1 83 ? -9.709 3.834 -13.035 1.00 92.62 83 GLY A CA 1
ATOM 659 C C . GLY A 1 83 ? -8.366 3.182 -12.688 1.00 92.62 83 GLY A C 1
ATOM 660 O O . GLY A 1 83 ? -7.320 3.762 -12.979 1.00 92.62 83 GLY A O 1
ATOM 661 N N . TYR A 1 84 ? -8.370 2.011 -12.050 1.00 94.88 84 TYR A N 1
ATOM 662 C CA . TYR A 1 84 ? -7.158 1.342 -11.590 1.00 94.88 84 TYR A CA 1
ATOM 663 C C . TYR A 1 84 ? -6.637 0.320 -12.603 1.00 94.88 84 TYR A C 1
ATOM 665 O O . TYR A 1 84 ? -7.380 -0.279 -13.380 1.00 94.88 84 TYR A O 1
ATOM 673 N N . VAL A 1 85 ? -5.328 0.054 -12.548 1.00 94.25 85 VAL A N 1
ATOM 674 C CA . VAL A 1 85 ? -4.734 -1.069 -13.282 1.00 94.25 85 VAL A CA 1
ATOM 675 C C . VAL A 1 85 ? -5.241 -2.385 -12.665 1.00 94.25 85 VAL A C 1
ATOM 677 O O . VAL A 1 85 ? -5.092 -2.566 -11.455 1.00 94.25 85 VAL A O 1
ATOM 680 N N . PRO A 1 86 ? -5.787 -3.337 -13.452 1.00 94.00 86 PRO A N 1
ATOM 681 C CA . PRO A 1 86 ? -6.422 -4.536 -12.894 1.00 94.00 86 PRO A CA 1
ATOM 682 C C . PRO A 1 86 ? -5.496 -5.430 -12.062 1.00 94.00 86 PRO A C 1
ATOM 684 O O . PRO A 1 86 ? -5.933 -5.998 -11.067 1.00 94.00 86 PRO A O 1
ATOM 687 N N . GLY A 1 87 ? -4.223 -5.558 -12.454 1.00 94.31 87 GLY A N 1
ATOM 688 C CA . GLY A 1 87 ? -3.257 -6.436 -11.781 1.00 94.31 87 GLY A CA 1
ATOM 689 C C . GLY A 1 87 ? -3.048 -6.087 -10.300 1.00 94.31 87 GLY A C 1
ATOM 690 O O . GLY A 1 87 ? -3.305 -6.936 -9.451 1.00 94.31 87 GLY A O 1
ATOM 691 N N . PRO A 1 88 ? -2.643 -4.847 -9.966 1.00 95.12 88 PRO A N 1
ATOM 692 C CA . PRO A 1 88 ? -2.530 -4.401 -8.577 1.00 95.12 88 PRO A CA 1
ATOM 693 C C . PRO A 1 88 ? -3.828 -4.547 -7.773 1.00 95.12 88 PRO A C 1
ATOM 695 O O . PRO A 1 88 ? -3.789 -5.042 -6.655 1.00 95.12 88 PRO A O 1
ATOM 698 N N . VAL A 1 89 ? -4.988 -4.216 -8.358 1.00 96.12 89 VAL A N 1
ATOM 699 C CA . VAL A 1 89 ? -6.284 -4.388 -7.671 1.00 96.12 89 VAL A CA 1
ATOM 700 C C . VAL A 1 89 ? -6.527 -5.849 -7.298 1.00 96.12 89 VAL A C 1
ATOM 702 O O . VAL A 1 89 ? -7.016 -6.128 -6.209 1.00 96.12 89 VAL A O 1
ATOM 705 N N . GLN A 1 90 ? -6.186 -6.794 -8.178 1.00 96.25 90 GLN A N 1
ATOM 706 C CA . GLN A 1 90 ? -6.330 -8.221 -7.881 1.00 96.25 90 GLN A CA 1
ATOM 707 C C . GLN A 1 90 ? -5.421 -8.674 -6.735 1.00 96.25 90 GLN A C 1
ATOM 709 O O . GLN A 1 90 ? -5.837 -9.519 -5.948 1.00 96.25 90 GLN A O 1
ATOM 714 N N . ALA A 1 91 ? -4.213 -8.116 -6.617 1.00 96.38 91 ALA A N 1
ATOM 715 C CA . ALA A 1 91 ? -3.297 -8.439 -5.524 1.00 96.38 91 ALA A CA 1
ATOM 716 C C . ALA A 1 91 ? -3.822 -7.977 -4.151 1.00 96.38 91 ALA A C 1
ATOM 718 O O . ALA A 1 91 ? -3.543 -8.617 -3.137 1.00 96.38 91 ALA A O 1
ATOM 719 N N . ASP A 1 92 ? -4.637 -6.921 -4.134 1.00 97.25 92 ASP A N 1
ATOM 720 C CA . ASP A 1 92 ? -5.280 -6.392 -2.930 1.00 97.25 92 ASP A CA 1
ATOM 721 C C . ASP A 1 92 ? -6.574 -7.138 -2.545 1.00 97.25 92 ASP A C 1
ATOM 723 O O . ASP A 1 92 ? -7.168 -6.858 -1.497 1.00 97.25 92 ASP A O 1
ATOM 727 N N . VAL A 1 93 ? -7.027 -8.096 -3.369 1.00 96.94 93 VAL A N 1
ATOM 728 C CA . VAL A 1 93 ? -8.197 -8.939 -3.090 1.00 96.94 93 VAL A CA 1
ATOM 729 C C . VAL A 1 93 ? -7.762 -10.279 -2.502 1.00 96.94 93 VAL A C 1
ATOM 731 O O . VAL A 1 93 ? -7.069 -11.070 -3.137 1.00 96.94 93 VAL A O 1
ATOM 734 N N . VAL A 1 94 ? -8.236 -10.579 -1.293 1.00 97.69 94 VAL A N 1
ATOM 735 C CA . VAL A 1 94 ? -7.952 -11.831 -0.578 1.00 97.69 94 VAL A CA 1
ATOM 736 C C . VAL A 1 94 ? -9.274 -12.437 -0.131 1.00 97.69 94 VAL A C 1
ATOM 738 O O . VAL A 1 94 ? -10.074 -11.767 0.515 1.00 97.69 94 VAL A O 1
ATOM 741 N N . ASN A 1 95 ? -9.523 -13.708 -0.464 1.00 95.75 95 ASN A N 1
ATOM 742 C CA . ASN A 1 95 ? -10.789 -14.388 -0.151 1.00 95.75 95 ASN A CA 1
ATOM 743 C C . ASN A 1 95 ? -12.021 -13.546 -0.550 1.00 95.75 95 ASN A C 1
ATOM 745 O O . ASN A 1 95 ? -12.920 -13.328 0.261 1.00 95.75 95 ASN A O 1
ATOM 749 N N . GLU A 1 96 ? -12.008 -13.027 -1.784 1.00 94.25 96 GLU A N 1
ATOM 750 C CA . GLU A 1 96 ? -13.075 -12.217 -2.410 1.00 94.25 96 GLU A CA 1
ATOM 751 C C . GLU A 1 96 ? -13.314 -10.819 -1.801 1.00 94.25 96 GLU A C 1
ATOM 753 O O . GLU A 1 96 ? -14.103 -10.035 -2.335 1.00 94.25 96 GLU A O 1
ATOM 758 N N . LYS A 1 97 ? -12.579 -10.447 -0.748 1.00 95.62 97 LYS A N 1
ATOM 759 C CA . LYS A 1 97 ? -12.668 -9.134 -0.094 1.00 95.62 97 LYS A CA 1
ATOM 760 C C . LYS A 1 97 ? -11.497 -8.242 -0.471 1.00 95.62 97 LYS A C 1
ATOM 762 O O . LYS A 1 97 ? -10.385 -8.730 -0.660 1.00 95.62 97 LYS A O 1
ATOM 767 N N . LEU A 1 98 ? -11.745 -6.941 -0.575 1.00 96.50 98 LEU A N 1
ATOM 768 C CA . LEU A 1 98 ? -10.706 -5.955 -0.865 1.00 96.50 98 LEU A CA 1
ATOM 769 C C . LEU A 1 98 ? -10.064 -5.492 0.443 1.00 96.50 98 LEU A C 1
ATOM 771 O O . LEU A 1 98 ? -10.777 -5.037 1.328 1.00 96.50 98 LEU A O 1
ATOM 775 N N . TYR A 1 99 ? -8.741 -5.566 0.565 1.00 97.62 99 TYR A N 1
ATOM 776 C CA . TYR A 1 99 ? -8.032 -5.203 1.803 1.00 97.62 99 TYR A CA 1
ATOM 777 C C . TYR A 1 99 ? -7.094 -4.003 1.668 1.00 97.62 99 TYR A C 1
ATOM 779 O O . TYR A 1 99 ? -6.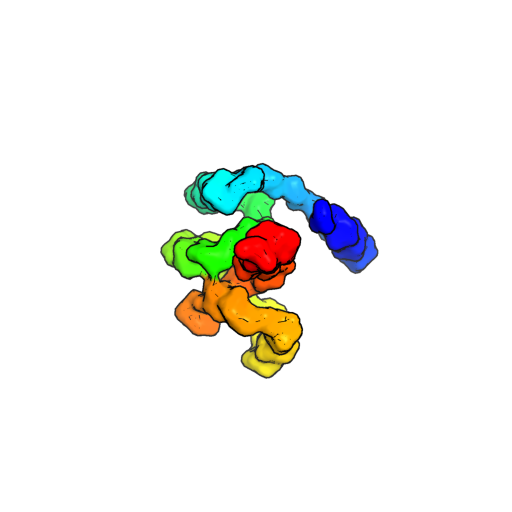664 -3.447 2.675 1.00 97.62 99 TYR A O 1
ATOM 787 N N . ALA A 1 100 ? -6.781 -3.592 0.443 1.00 97.06 100 ALA A N 1
ATOM 788 C CA . ALA A 1 100 ? -5.949 -2.432 0.160 1.00 97.06 100 ALA A CA 1
ATOM 789 C C . ALA A 1 100 ? -6.403 -1.751 -1.141 1.00 97.06 100 ALA A C 1
ATOM 791 O O . ALA A 1 100 ? -7.271 -2.256 -1.857 1.00 97.06 100 ALA A O 1
ATOM 792 N N . LEU A 1 101 ? -5.857 -0.563 -1.401 1.00 96.12 101 LEU A N 1
ATOM 793 C CA . LEU A 1 101 ? -6.039 0.165 -2.653 1.00 96.12 101 LEU A CA 1
ATOM 794 C C . LEU A 1 101 ? -4.662 0.477 -3.249 1.00 96.12 101 LEU A C 1
ATOM 796 O O . LEU A 1 101 ? -3.796 0.959 -2.510 1.00 96.12 101 LEU A O 1
ATOM 800 N N . PRO A 1 102 ? -4.462 0.311 -4.570 1.00 95.44 102 PRO A N 1
ATOM 801 C CA . PRO A 1 102 ? -3.173 0.614 -5.180 1.00 95.44 102 PRO A CA 1
ATOM 802 C C . PRO A 1 102 ? -2.818 2.105 -5.055 1.00 95.44 102 PRO A C 1
ATOM 804 O O . PRO A 1 102 ? -3.497 2.966 -5.611 1.00 95.44 102 PRO A O 1
ATOM 807 N N . GLY A 1 103 ? -1.739 2.428 -4.338 1.00 91.69 103 GLY A N 1
ATOM 808 C CA . GLY A 1 103 ? -1.226 3.804 -4.240 1.00 91.69 103 GLY A CA 1
ATOM 809 C C . GLY A 1 103 ? -0.287 4.172 -5.393 1.00 91.69 103 GLY A C 1
ATOM 810 O O . GLY A 1 103 ? -0.361 5.265 -5.953 1.00 91.69 103 GLY A O 1
ATOM 811 N N . THR A 1 104 ? 0.581 3.235 -5.766 1.00 89.75 104 THR A N 1
ATOM 812 C CA . THR A 1 104 ? 1.514 3.323 -6.893 1.00 89.75 104 THR A CA 1
ATOM 813 C C . THR A 1 104 ? 1.597 1.967 -7.585 1.00 89.75 104 THR A C 1
ATOM 815 O O . THR A 1 104 ? 1.194 0.944 -7.031 1.00 89.75 104 THR A O 1
ATOM 818 N N . THR A 1 105 ? 2.097 1.949 -8.817 1.00 91.12 105 THR A N 1
ATOM 819 C CA . THR A 1 105 ? 2.397 0.706 -9.524 1.00 91.12 105 THR A CA 1
ATOM 820 C C . THR A 1 105 ? 3.694 0.866 -10.293 1.00 91.12 105 THR A C 1
ATOM 822 O O . THR A 1 105 ? 3.935 1.902 -10.919 1.00 91.12 105 THR A O 1
ATOM 825 N N . ASP A 1 106 ? 4.509 -0.179 -10.249 1.00 89.56 106 ASP A N 1
ATOM 826 C CA . ASP A 1 106 ? 5.832 -0.190 -10.839 1.00 89.56 106 ASP A CA 1
ATOM 827 C C . ASP A 1 106 ? 5.886 -1.352 -11.824 1.00 89.56 106 ASP A C 1
ATOM 829 O O . ASP A 1 106 ? 5.292 -2.413 -11.614 1.00 89.56 106 ASP A O 1
ATOM 833 N N . THR A 1 107 ? 6.617 -1.172 -12.915 1.00 90.69 107 THR A N 1
ATOM 834 C CA . THR A 1 107 ? 6.888 -2.265 -13.842 1.00 90.69 107 THR A CA 1
ATOM 835 C C . THR A 1 107 ? 8.317 -2.181 -14.342 1.00 90.69 107 THR A C 1
ATOM 837 O O . THR A 1 107 ? 8.945 -1.118 -14.343 1.00 90.69 107 THR A O 1
ATOM 840 N N . GLN A 1 108 ? 8.857 -3.332 -14.721 1.00 93.81 108 GLN A N 1
ATOM 841 C CA . GLN A 1 108 ? 10.229 -3.439 -15.180 1.00 93.81 108 GLN A CA 1
ATOM 842 C C . GLN A 1 108 ? 10.306 -3.071 -16.657 1.00 93.81 108 GLN A C 1
ATOM 844 O O . GLN A 1 108 ? 9.546 -3.571 -17.485 1.00 93.81 108 GLN A O 1
ATOM 849 N N . PHE A 1 109 ? 11.277 -2.228 -16.993 1.00 95.44 109 PHE A N 1
ATOM 850 C CA . PHE A 1 109 ? 11.578 -1.862 -18.368 1.00 95.44 109 PHE A CA 1
ATOM 851 C C . PHE A 1 109 ? 13.044 -2.144 -18.671 1.00 95.44 109 PHE A C 1
ATOM 853 O O . PHE A 1 109 ? 13.925 -1.897 -17.845 1.00 95.44 109 PHE A O 1
ATOM 860 N N . LEU A 1 110 ? 13.313 -2.615 -19.887 1.00 96.31 110 LEU A N 1
ATOM 861 C CA . LEU A 1 110 ? 14.671 -2.724 -20.398 1.00 96.31 110 LEU A CA 1
ATOM 862 C C . LEU A 1 110 ? 15.104 -1.379 -20.986 1.00 96.31 110 LEU A C 1
ATOM 864 O O . LEU A 1 110 ? 14.657 -0.981 -22.062 1.00 96.31 110 LEU A O 1
ATOM 868 N N . TYR A 1 111 ? 16.024 -0.710 -20.303 1.00 96.06 111 TYR A N 1
ATOM 869 C CA . TYR A 1 111 ? 16.731 0.444 -20.848 1.00 96.06 111 TYR A CA 1
ATOM 870 C C . TYR A 1 111 ? 18.022 -0.031 -21.516 1.00 96.06 111 TYR A C 1
ATOM 872 O O . TYR A 1 111 ? 18.795 -0.775 -20.917 1.00 96.06 111 TYR A O 1
ATOM 880 N N . TYR A 1 112 ? 18.272 0.396 -22.756 1.00 96.25 112 TYR A N 1
ATOM 881 C CA . TYR A 1 112 ? 19.471 0.001 -23.495 1.00 96.25 112 TYR A CA 1
ATOM 882 C C . TYR A 1 112 ? 20.049 1.146 -24.333 1.00 96.25 112 TYR A C 1
ATOM 884 O O . TYR A 1 112 ? 19.354 2.080 -24.744 1.00 96.25 112 TYR A O 1
ATOM 892 N N . ARG A 1 113 ? 21.354 1.060 -24.609 1.00 98.00 113 ARG A N 1
ATOM 893 C CA . ARG A 1 113 ? 22.090 2.004 -25.459 1.00 98.00 113 ARG A CA 1
ATOM 894 C C . ARG A 1 113 ? 21.940 1.624 -26.930 1.00 98.00 113 ARG A C 1
ATOM 896 O O . ARG A 1 113 ? 22.549 0.662 -27.392 1.00 98.00 113 ARG A O 1
ATOM 903 N N . LYS A 1 114 ? 21.134 2.394 -27.669 1.00 97.12 114 LYS A N 1
ATOM 904 C CA . LYS A 1 114 ? 20.850 2.147 -29.095 1.00 97.12 114 LYS A CA 1
ATOM 905 C C . LYS A 1 114 ? 22.109 2.127 -29.970 1.00 97.12 114 LYS A C 1
ATOM 907 O O . LYS A 1 114 ? 22.192 1.320 -30.884 1.00 97.12 114 LYS A O 1
ATOM 912 N N . ASP A 1 115 ? 23.088 2.978 -29.675 1.00 96.88 115 ASP A N 1
ATOM 913 C CA . ASP A 1 115 ? 24.357 3.077 -30.407 1.00 96.88 115 ASP A CA 1
ATOM 914 C C . ASP A 1 115 ? 25.302 1.891 -30.169 1.00 96.88 115 ASP A C 1
ATOM 916 O O . ASP A 1 115 ? 26.131 1.592 -31.026 1.00 96.88 115 ASP A O 1
ATOM 920 N N . LEU A 1 116 ? 25.176 1.213 -29.024 1.00 95.62 116 LEU A N 1
ATOM 921 C CA . LEU A 1 116 ? 25.907 -0.022 -28.745 1.00 95.62 116 LEU A CA 1
ATOM 922 C C . LEU A 1 116 ? 25.204 -1.247 -29.337 1.00 95.62 116 LEU A C 1
ATOM 924 O O . LEU A 1 116 ? 25.887 -2.187 -29.715 1.00 95.62 116 LEU A O 1
ATOM 928 N N . LEU A 1 117 ? 23.869 -1.232 -29.445 1.00 96.19 117 LEU A N 1
ATOM 929 C CA . LEU A 1 117 ? 23.097 -2.330 -30.042 1.00 96.19 117 LEU A CA 1
ATOM 930 C C . LEU A 1 117 ? 23.206 -2.383 -31.575 1.00 96.19 117 LEU A C 1
ATOM 932 O O . LEU A 1 117 ? 23.061 -3.446 -32.162 1.00 96.19 117 LEU A O 1
ATOM 936 N N . ALA A 1 118 ? 23.418 -1.242 -32.233 1.00 90.88 118 ALA A N 1
ATOM 937 C CA . ALA A 1 118 ? 23.514 -1.167 -33.692 1.00 90.88 118 ALA A CA 1
ATOM 938 C C . ALA A 1 118 ? 24.884 -1.600 -34.265 1.00 90.88 118 ALA A C 1
ATOM 940 O O . ALA A 1 118 ? 25.086 -1.480 -35.473 1.00 90.88 118 ALA A O 1
ATOM 941 N N . LYS A 1 119 ? 25.822 -2.043 -33.418 1.00 66.56 119 LYS A N 1
ATOM 942 C CA . LYS A 1 119 ? 27.138 -2.576 -33.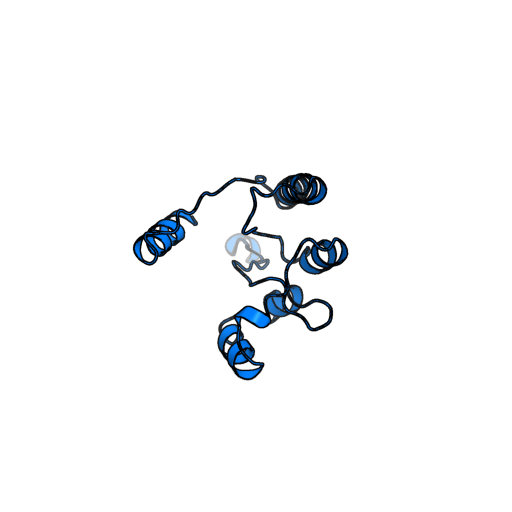805 1.00 66.56 119 LYS A CA 1
ATOM 943 C C . LYS A 1 119 ? 27.136 -4.095 -33.741 1.00 66.56 119 LYS A C 1
ATOM 945 O O . LYS A 1 119 ? 27.798 -4.689 -34.617 1.00 66.56 119 LYS A O 1
#

Sequence (119 aa):
MIEPIFTRFEKQFPNIEVRSELGGATSELQNQYLTTALAAKDSSLDVMLIDVVRPAQFVSQGWLEPLDKYLGGDNERRAYLEGYVPGPVQADVVNEKLYALPGTTDTQFLYYRKDLLAK

Secondary structure (DSSP, 8-state):
--HHHHHHHHHHSTT---------SSHHHHHHHHHHHHHTT-TT-SS----TT-HHHHHHTT-----GGGS-SHHHHHHHHTTS-HHHHHHTEETTEE----S----------HHHHT-

pLDDT: mean 94.33, std 4.45, range [66.56, 98.25]